Protein AF-A0A2V8U9J0-F1 (afdb_monomer_lite)

Foldseek 3Di:
DVLLVVLVVCVVVVVLVSSLVSLVVVCVVPVLDLPSLQVNLVSCVVVVNNVSNVVSVVSSVVSVVVVVVVVVVPPPPPDDPDD

Radius of gyration: 16.83 Å; chains: 1; bounding box: 58×26×26 Å

Sequence (83 aa):
LARYEWARLERTEGQVEAAVKDFERVVHDDPTWAQPHVELAALYFRLERAQDGERERAIFDRLSAEQQQREQAARPRAEPPSR

pLDDT: mean 93.46, std 10.12, range [60.69, 98.81]

Secondary structure (DSSP, 8-state):
-HHHHHHHHHHHTT-HHHHHHHHHHHHHH-TT-HHHHHHHHHHHHHTT-HHHHHHHHHHHHHHHHHHHHHHHHHS--PPPP--

Structure (mmCIF, N/CA/C/O backbone):
data_AF-A0A2V8U9J0-F1
#
_entry.id   AF-A0A2V8U9J0-F1
#
loop_
_atom_site.group_PDB
_atom_site.id
_atom_site.type_symbol
_atom_site.label_atom_id
_atom_site.label_alt_id
_atom_site.label_comp_id
_atom_site.label_asym_id
_atom_site.label_entity_id
_atom_site.label_seq_id
_atom_site.pdbx_PDB_ins_code
_atom_site.Cartn_x
_atom_site.Cartn_y
_atom_site.Cartn_z
_atom_site.occupancy
_atom_site.B_iso_or_equiv
_atom_site.auth_seq_id
_atom_site.auth_comp_id
_atom_site.auth_asym_id
_atom_site.auth_atom_id
_atom_site.pdbx_PDB_model_num
ATOM 1 N N . LEU A 1 1 ? -1.738 8.583 -9.664 1.00 77.00 1 LEU A N 1
ATOM 2 C CA . LEU A 1 1 ? -1.163 9.474 -8.623 1.00 77.00 1 LEU A CA 1
ATOM 3 C C . LEU A 1 1 ? -2.226 10.106 -7.719 1.00 77.00 1 LEU A C 1
ATOM 5 O O . LEU A 1 1 ? -2.217 9.764 -6.551 1.00 77.00 1 LEU A O 1
ATOM 9 N N . ALA A 1 2 ? -3.175 10.925 -8.203 1.00 92.19 2 ALA A N 1
ATOM 10 C CA . ALA A 1 2 ? -4.167 11.587 -7.326 1.00 92.19 2 ALA A CA 1
ATOM 11 C C . ALA A 1 2 ? -4.936 10.630 -6.384 1.00 92.19 2 ALA A C 1
ATOM 13 O O . ALA A 1 2 ? -5.039 10.894 -5.193 1.00 92.19 2 ALA A O 1
ATOM 14 N N . ARG A 1 3 ? -5.396 9.479 -6.894 1.00 95.62 3 ARG A N 1
ATOM 15 C CA . ARG A 1 3 ? -6.093 8.463 -6.083 1.00 95.62 3 ARG A CA 1
ATOM 16 C C . ARG A 1 3 ? -5.192 7.771 -5.054 1.00 95.62 3 ARG A C 1
ATOM 18 O O . ARG A 1 3 ? -5.633 7.475 -3.957 1.00 95.62 3 ARG A O 1
ATOM 25 N N . TYR A 1 4 ? -3.923 7.551 -5.392 1.00 97.88 4 TYR A N 1
ATOM 26 C CA . TYR A 1 4 ? -2.948 6.976 -4.463 1.00 97.88 4 TYR A CA 1
ATOM 27 C C . TYR A 1 4 ? -2.709 7.902 -3.267 1.00 97.88 4 TYR A C 1
ATOM 29 O O . TYR A 1 4 ? -2.703 7.448 -2.128 1.00 97.88 4 TYR A O 1
ATOM 37 N N . GLU A 1 5 ? -2.564 9.207 -3.511 1.00 97.94 5 GLU A N 1
ATOM 38 C CA . GLU A 1 5 ? -2.397 10.174 -2.422 1.00 97.94 5 GLU A CA 1
ATOM 39 C C . GLU A 1 5 ? -3.650 10.287 -1.552 1.00 97.94 5 GLU A C 1
ATOM 41 O O . GLU A 1 5 ? -3.543 10.407 -0.333 1.00 97.94 5 GLU A O 1
ATOM 46 N N . TRP A 1 6 ? -4.833 10.179 -2.160 1.00 98.06 6 TRP A N 1
ATOM 47 C CA . TRP A 1 6 ? -6.092 10.129 -1.425 1.00 98.06 6 TRP A CA 1
ATOM 48 C C . TRP A 1 6 ? -6.189 8.883 -0.530 1.00 98.06 6 TRP A C 1
ATOM 50 O O . TRP A 1 6 ? -6.382 9.017 0.675 1.00 98.06 6 TRP A O 1
ATOM 60 N N . ALA A 1 7 ? -5.910 7.693 -1.070 1.00 98.00 7 ALA A N 1
ATOM 61 C CA . ALA A 1 7 ? -5.889 6.445 -0.302 1.00 98.00 7 ALA A CA 1
ATOM 62 C C . ALA A 1 7 ? -4.894 6.493 0.875 1.00 98.00 7 ALA A C 1
ATOM 64 O O . ALA A 1 7 ? -5.143 5.970 1.965 1.00 98.00 7 ALA A O 1
ATOM 65 N N . ARG A 1 8 ? -3.747 7.162 0.686 1.00 98.25 8 ARG A N 1
ATOM 66 C CA . ARG A 1 8 ? -2.778 7.398 1.766 1.00 98.25 8 ARG A CA 1
ATOM 67 C C . ARG A 1 8 ? -3.347 8.282 2.868 1.00 98.25 8 ARG A C 1
ATOM 69 O O . ARG A 1 8 ? -3.101 7.977 4.035 1.00 98.25 8 ARG A O 1
ATOM 76 N N . LEU A 1 9 ? -4.069 9.344 2.513 1.00 98.38 9 LEU A N 1
ATOM 77 C CA . LEU A 1 9 ? -4.725 10.225 3.478 1.00 98.38 9 LEU A CA 1
ATOM 78 C C . LEU A 1 9 ? -5.780 9.453 4.277 1.00 98.38 9 LEU A C 1
ATOM 80 O O . LEU A 1 9 ? -5.701 9.419 5.504 1.00 98.38 9 LEU A O 1
ATOM 84 N N . GLU A 1 10 ? -6.672 8.735 3.594 1.00 98.38 10 GLU A N 1
ATOM 85 C CA . GLU A 1 10 ? -7.686 7.875 4.218 1.00 98.38 10 GL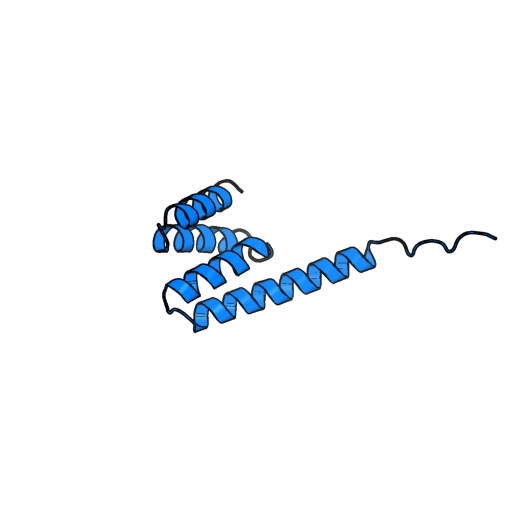U A CA 1
ATOM 86 C C . GLU A 1 10 ? -7.055 6.884 5.206 1.00 98.38 10 GLU A C 1
ATOM 88 O O . GLU A 1 10 ? -7.495 6.765 6.352 1.00 98.38 10 GLU A O 1
ATOM 93 N N . ARG A 1 11 ? -5.945 6.236 4.818 1.00 97.94 11 ARG A N 1
ATOM 94 C CA . ARG A 1 11 ? -5.188 5.341 5.707 1.00 97.94 11 ARG A CA 1
ATOM 95 C C . ARG A 1 11 ? -4.691 6.060 6.960 1.00 97.94 11 ARG A C 1
ATOM 97 O O . ARG A 1 11 ? -4.761 5.486 8.049 1.00 97.94 11 ARG A O 1
ATOM 104 N N . THR A 1 12 ? -4.137 7.266 6.819 1.00 97.88 12 THR A N 1
ATOM 105 C CA . THR A 1 12 ? -3.621 8.041 7.962 1.00 97.88 12 THR A CA 1
ATOM 106 C C . THR A 1 12 ? -4.727 8.537 8.887 1.00 97.88 12 THR A C 1
ATOM 108 O O . THR A 1 12 ? -4.506 8.625 10.090 1.00 97.88 12 THR A O 1
ATOM 111 N N . GLU A 1 13 ? -5.921 8.776 8.350 1.00 98.00 13 GLU A N 1
ATOM 112 C CA . GLU A 1 13 ? -7.116 9.150 9.110 1.00 98.00 13 GLU A CA 1
ATOM 113 C C . GLU A 1 13 ? -7.817 7.944 9.759 1.00 98.00 13 GLU A C 1
ATOM 115 O O . GLU A 1 13 ? -8.779 8.110 10.505 1.00 98.00 13 GLU A O 1
ATOM 120 N N . GLY A 1 14 ? -7.336 6.722 9.508 1.00 97.38 14 GLY A N 1
ATOM 121 C CA . GLY A 1 14 ? -7.933 5.496 10.036 1.00 97.38 14 GLY A CA 1
ATOM 122 C C . GLY A 1 14 ? -9.165 5.022 9.264 1.00 97.38 14 GLY A C 1
ATOM 123 O O . GLY A 1 14 ? -9.830 4.092 9.711 1.00 97.38 14 GLY A O 1
ATOM 124 N N . GLN A 1 15 ? -9.445 5.602 8.095 1.00 98.38 15 GLN A N 1
ATOM 125 C CA . GLN A 1 15 ? -10.498 5.163 7.179 1.00 98.38 15 GLN A CA 1
ATOM 126 C C . GLN A 1 15 ? -10.025 3.931 6.388 1.00 98.38 15 GLN A C 1
ATOM 128 O O . GLN A 1 15 ? -9.808 3.981 5.177 1.00 98.38 15 GLN A O 1
ATOM 133 N N . VAL A 1 16 ? -9.792 2.822 7.097 1.00 97.50 16 VAL A N 1
ATOM 134 C CA . VAL A 1 16 ? -9.106 1.629 6.574 1.00 97.50 16 VAL A CA 1
ATOM 135 C C . VAL A 1 16 ? -9.822 1.055 5.348 1.00 97.50 16 VAL A C 1
ATOM 137 O O . VAL A 1 16 ? -9.176 0.763 4.346 1.00 97.50 16 VAL A O 1
ATOM 140 N N . GLU A 1 17 ? -11.146 0.933 5.381 1.00 97.94 17 GLU A N 1
ATOM 141 C CA . GLU A 1 17 ? -11.938 0.363 4.289 1.00 97.94 17 GLU A CA 1
ATOM 142 C C . GLU A 1 17 ? -11.989 1.268 3.054 1.00 97.94 17 GLU A C 1
ATOM 144 O O . GLU A 1 17 ? -12.035 0.764 1.931 1.00 97.94 17 GLU A O 1
ATOM 149 N N . ALA A 1 18 ? -11.994 2.591 3.246 1.00 98.31 18 ALA A N 1
ATOM 150 C CA . ALA A 1 18 ? -11.944 3.552 2.145 1.00 98.31 18 ALA A CA 1
ATOM 151 C C . ALA A 1 18 ? -10.580 3.480 1.446 1.00 98.31 18 ALA A C 1
ATOM 153 O O . ALA A 1 18 ? -10.522 3.226 0.241 1.00 98.31 18 ALA A O 1
ATOM 154 N N . ALA A 1 19 ? -9.505 3.503 2.243 1.00 98.62 19 ALA A N 1
ATOM 155 C CA . ALA A 1 19 ? -8.141 3.372 1.751 1.00 98.62 19 ALA A CA 1
ATOM 156 C C . ALA A 1 19 ? -7.944 2.083 0.943 1.00 98.62 19 ALA A C 1
ATOM 158 O O . ALA A 1 19 ? -7.344 2.117 -0.129 1.00 98.62 19 ALA A O 1
ATOM 159 N N . VAL A 1 20 ? -8.473 0.947 1.420 1.00 98.56 20 VAL A N 1
ATOM 160 C CA . VAL A 1 20 ? -8.421 -0.325 0.680 1.00 98.56 20 VAL A CA 1
ATOM 161 C C . VAL A 1 20 ? -9.066 -0.185 -0.693 1.00 98.56 20 VAL A C 1
ATOM 163 O O . VAL A 1 20 ? -8.423 -0.521 -1.681 1.00 98.56 20 VAL A O 1
ATOM 166 N N . LYS A 1 21 ? -10.288 0.351 -0.783 1.00 98.44 21 LYS A N 1
ATOM 167 C CA . LYS A 1 21 ? -10.992 0.498 -2.070 1.00 98.44 21 LYS A CA 1
ATOM 168 C C . LYS A 1 21 ? -10.218 1.369 -3.054 1.00 98.44 21 LYS A C 1
ATOM 170 O O . LYS A 1 21 ? -10.151 1.053 -4.244 1.00 98.44 21 LYS A O 1
ATOM 175 N N . ASP A 1 22 ? -9.633 2.465 -2.581 1.00 98.56 22 ASP A N 1
ATOM 176 C CA . ASP A 1 22 ? -8.888 3.348 -3.468 1.00 98.56 22 ASP A CA 1
ATOM 177 C C . ASP A 1 22 ? -7.518 2.789 -3.850 1.00 98.56 22 ASP A C 1
ATOM 179 O O . ASP A 1 22 ? -7.136 2.909 -5.017 1.00 98.5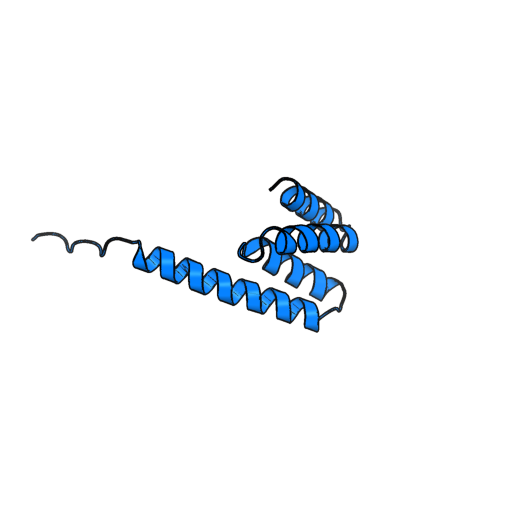6 22 ASP A O 1
ATOM 183 N N . PHE A 1 23 ? -6.816 2.091 -2.953 1.00 98.62 23 PHE A N 1
ATOM 184 C CA . PHE A 1 23 ? -5.608 1.358 -3.332 1.00 98.62 23 PHE A CA 1
ATOM 185 C C . PHE A 1 23 ? -5.902 0.190 -4.284 1.00 98.62 23 PHE A C 1
ATOM 187 O O . PHE A 1 23 ? -5.152 0.020 -5.242 1.00 98.62 23 PHE A O 1
ATOM 194 N N . GLU A 1 24 ? -6.995 -0.560 -4.093 1.00 98.44 24 GLU A N 1
ATOM 195 C CA . GLU A 1 24 ? -7.465 -1.603 -5.023 1.00 98.44 24 GLU A CA 1
ATOM 196 C C . GLU A 1 24 ? -7.652 -1.024 -6.429 1.00 98.44 24 GLU A C 1
ATOM 198 O O . GLU A 1 24 ? -7.251 -1.619 -7.432 1.00 98.44 24 GLU A O 1
ATOM 203 N N . ARG A 1 25 ? -8.216 0.185 -6.521 1.00 98.38 25 ARG A N 1
ATOM 204 C CA . ARG A 1 25 ? -8.364 0.854 -7.809 1.00 98.38 25 ARG A CA 1
ATOM 205 C C . ARG A 1 25 ? -7.022 1.291 -8.395 1.00 98.38 25 ARG A C 1
ATOM 207 O O . ARG A 1 25 ? -6.841 1.183 -9.604 1.00 98.38 25 ARG A O 1
ATOM 214 N N . VAL A 1 26 ? -6.078 1.741 -7.566 1.00 98.31 26 VAL A N 1
ATOM 215 C CA . VAL A 1 26 ? -4.724 2.085 -8.024 1.00 98.31 26 VAL A CA 1
ATOM 216 C C . VAL A 1 26 ? -3.994 0.857 -8.578 1.00 98.31 26 VAL A C 1
ATOM 218 O O . VAL A 1 26 ? -3.447 0.960 -9.671 1.00 98.31 26 VAL A O 1
ATOM 221 N N . VAL A 1 27 ? -4.013 -0.293 -7.891 1.00 98.06 27 VAL A N 1
ATOM 222 C CA . VAL A 1 27 ? -3.370 -1.527 -8.400 1.00 98.06 27 VAL A CA 1
ATOM 223 C C . VAL A 1 27 ? -4.087 -2.102 -9.616 1.00 98.06 27 VAL A C 1
ATOM 225 O O . VAL A 1 27 ? -3.465 -2.741 -10.456 1.00 98.06 27 VAL A O 1
ATOM 228 N N . HIS A 1 28 ? -5.393 -1.874 -9.744 1.00 98.00 28 HIS A N 1
ATOM 229 C CA . HIS A 1 28 ? -6.121 -2.239 -10.953 1.00 98.00 28 HIS A CA 1
ATOM 230 C C . HIS A 1 28 ? -5.686 -1.394 -12.158 1.00 98.00 28 HIS A C 1
ATOM 232 O O . HIS A 1 28 ? -5.523 -1.930 -13.252 1.00 98.00 28 HIS A O 1
ATOM 238 N N . ASP A 1 29 ? -5.512 -0.085 -11.961 1.00 97.81 29 ASP A N 1
ATOM 239 C CA . ASP A 1 29 ? -5.105 0.838 -13.022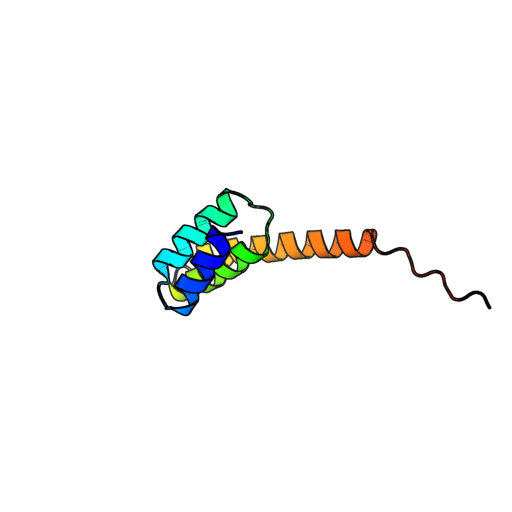 1.00 97.81 29 ASP A CA 1
ATOM 240 C C . ASP A 1 29 ? -3.608 0.685 -13.378 1.00 97.81 29 ASP A C 1
ATOM 242 O O . ASP A 1 29 ? -3.242 0.826 -14.545 1.00 97.81 29 ASP A O 1
ATOM 246 N N . ASP A 1 30 ? -2.748 0.366 -12.403 1.00 97.50 30 ASP A N 1
ATOM 247 C CA . ASP A 1 30 ? -1.326 0.057 -12.606 1.00 97.50 30 ASP A CA 1
ATOM 248 C C . ASP A 1 30 ? -0.871 -1.129 -11.729 1.00 97.50 30 ASP A C 1
ATOM 250 O O . ASP A 1 30 ? -0.370 -0.934 -10.616 1.00 97.50 30 ASP A O 1
ATOM 254 N N . PRO A 1 31 ? -0.983 -2.371 -12.236 1.00 97.69 31 PRO A N 1
ATOM 255 C CA . PRO A 1 31 ? -0.605 -3.578 -11.496 1.00 97.69 31 PRO A CA 1
ATOM 256 C C . PRO A 1 31 ? 0.912 -3.795 -11.413 1.00 97.69 31 PRO A C 1
ATOM 258 O O . PRO A 1 31 ? 1.370 -4.804 -10.877 1.00 97.69 31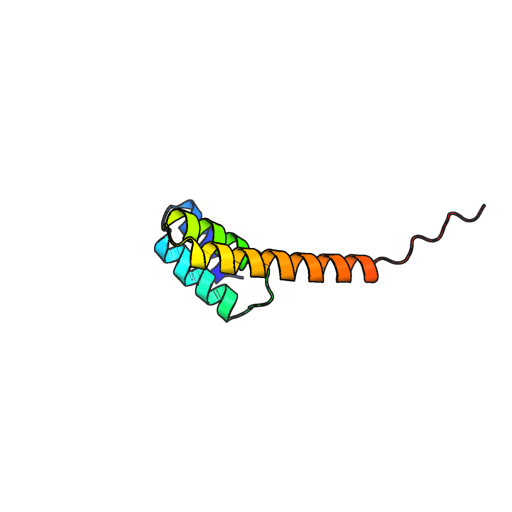 PRO A O 1
ATOM 261 N N . THR A 1 32 ? 1.713 -2.909 -12.010 1.00 96.81 32 THR A N 1
ATOM 262 C CA . THR A 1 32 ? 3.180 -2.984 -11.968 1.00 96.81 32 THR A CA 1
ATOM 263 C C . THR A 1 32 ? 3.787 -1.995 -10.984 1.00 96.81 32 THR A C 1
ATOM 265 O O . THR A 1 32 ? 4.991 -2.039 -10.712 1.00 96.81 32 THR A O 1
ATOM 268 N N . TRP A 1 33 ? 2.961 -1.130 -10.396 1.00 97.12 33 TRP A N 1
ATOM 269 C CA . TRP A 1 33 ? 3.393 -0.189 -9.384 1.00 97.12 33 TRP A CA 1
ATOM 270 C C . TRP A 1 33 ? 3.477 -0.871 -8.020 1.00 97.12 33 TRP A C 1
ATOM 272 O O . TRP A 1 33 ? 2.478 -1.090 -7.344 1.00 97.12 33 TRP A O 1
ATOM 282 N N . ALA A 1 34 ? 4.700 -1.169 -7.580 1.00 97.88 34 ALA A N 1
ATOM 283 C CA . ALA A 1 34 ? 4.939 -1.912 -6.342 1.00 97.88 34 ALA A CA 1
ATOM 284 C C . ALA A 1 34 ? 4.323 -1.252 -5.090 1.00 97.88 34 ALA A C 1
ATOM 286 O O . ALA A 1 34 ? 3.763 -1.934 -4.236 1.00 97.88 34 ALA A O 1
ATOM 287 N N . GLN A 1 35 ? 4.414 0.074 -4.963 1.00 97.81 35 GLN A N 1
ATOM 288 C CA . GLN A 1 35 ? 4.104 0.770 -3.712 1.00 97.81 35 GLN A CA 1
ATOM 289 C C . GLN A 1 35 ? 2.643 0.587 -3.228 1.00 97.81 35 GLN A C 1
ATOM 291 O O . GLN A 1 35 ? 2.453 0.258 -2.058 1.00 97.81 35 GLN A O 1
ATOM 296 N N . PRO A 1 36 ? 1.604 0.727 -4.071 1.00 98.25 36 PRO A N 1
ATOM 297 C CA . PRO A 1 36 ? 0.226 0.390 -3.701 1.00 98.25 36 PRO A CA 1
ATOM 298 C C . PRO A 1 36 ? 0.021 -1.037 -3.161 1.00 98.25 36 PRO A C 1
ATOM 300 O O . PRO A 1 36 ? -0.779 -1.224 -2.247 1.00 98.25 36 PRO A O 1
ATOM 303 N N . HIS A 1 37 ? 0.761 -2.032 -3.663 1.00 98.69 37 HIS A N 1
ATOM 304 C CA . HIS A 1 37 ? 0.633 -3.419 -3.199 1.00 98.69 37 HIS A CA 1
ATOM 305 C C . HIS A 1 37 ? 1.081 -3.584 -1.737 1.00 98.69 37 HIS A C 1
ATOM 307 O O . HIS A 1 37 ? 0.397 -4.230 -0.945 1.00 98.69 37 HIS A O 1
ATOM 313 N N . VAL A 1 38 ? 2.187 -2.955 -1.316 1.00 98.62 38 VAL A N 1
ATOM 314 C CA . VAL A 1 38 ? 2.613 -3.043 0.098 1.00 98.62 38 VAL A CA 1
ATOM 315 C C . VAL A 1 38 ? 1.684 -2.267 1.040 1.00 98.62 38 VAL A C 1
ATOM 317 O O . VAL A 1 38 ? 1.507 -2.666 2.193 1.00 98.62 38 VAL A O 1
ATOM 320 N N . GLU A 1 39 ? 1.045 -1.202 0.549 1.00 98.56 39 GLU A N 1
ATOM 321 C CA . GLU A 1 39 ? 0.012 -0.477 1.296 1.00 98.56 39 GLU A CA 1
ATOM 322 C C . GLU A 1 39 ? -1.246 -1.337 1.501 1.00 98.56 39 GLU A C 1
ATOM 324 O O . GLU A 1 39 ? -1.725 -1.452 2.634 1.00 98.56 39 GLU A O 1
ATOM 329 N N . LEU A 1 40 ? -1.731 -2.018 0.452 1.00 98.75 40 LEU A N 1
ATOM 330 C CA . LEU A 1 40 ? -2.831 -2.985 0.568 1.00 98.75 40 LEU A CA 1
ATOM 331 C C . LEU A 1 40 ? -2.491 -4.126 1.519 1.00 98.75 40 LEU A C 1
ATOM 333 O O . LEU A 1 40 ? -3.319 -4.473 2.357 1.00 98.75 40 LEU A O 1
ATOM 337 N N . ALA A 1 41 ? -1.274 -4.669 1.445 1.00 98.75 41 ALA A N 1
ATOM 338 C CA . ALA A 1 41 ? -0.851 -5.738 2.341 1.00 98.75 41 ALA A CA 1
ATOM 339 C C . ALA A 1 41 ? -1.002 -5.333 3.817 1.00 98.75 41 ALA A C 1
ATOM 341 O O . ALA A 1 41 ? -1.625 -6.042 4.609 1.00 98.75 41 ALA A O 1
ATOM 342 N N . ALA A 1 42 ? -0.492 -4.152 4.180 1.00 98.50 42 ALA A N 1
ATOM 343 C CA . ALA A 1 42 ? -0.593 -3.628 5.539 1.00 98.50 42 ALA A CA 1
ATOM 344 C C . ALA A 1 42 ? -2.049 -3.389 5.978 1.00 98.50 42 ALA A C 1
ATOM 346 O O . ALA A 1 42 ? -2.404 -3.683 7.121 1.00 98.50 42 ALA A O 1
ATOM 347 N N . LEU A 1 43 ? -2.895 -2.867 5.086 1.00 98.62 43 LEU A N 1
ATOM 348 C CA . LEU A 1 43 ? -4.314 -2.638 5.367 1.00 98.62 43 LEU A CA 1
ATOM 349 C C . LEU A 1 43 ? -5.086 -3.951 5.535 1.00 98.62 43 LEU A C 1
ATOM 351 O O . LEU A 1 43 ? -5.866 -4.079 6.476 1.00 98.62 43 LEU A O 1
ATOM 355 N N . TYR A 1 44 ? -4.833 -4.951 4.693 1.00 98.69 44 TYR A N 1
ATOM 356 C CA . TYR A 1 44 ? -5.474 -6.258 4.807 1.00 98.69 44 TYR A CA 1
ATOM 357 C C . TYR A 1 44 ? -5.104 -6.988 6.092 1.00 98.69 44 TYR A C 1
ATOM 359 O O . TYR A 1 44 ? -5.987 -7.566 6.724 1.00 98.69 44 TYR A O 1
ATOM 367 N N . PHE A 1 45 ? -3.854 -6.896 6.551 1.00 98.38 45 PHE A N 1
ATOM 368 C CA . PHE A 1 45 ? -3.487 -7.445 7.858 1.00 98.38 45 PHE A CA 1
ATOM 369 C C . PHE A 1 45 ? -4.216 -6.752 9.016 1.00 98.38 45 PHE A C 1
ATOM 371 O O . PHE A 1 45 ? -4.603 -7.423 9.969 1.00 98.38 45 PHE A O 1
ATOM 378 N N . ARG A 1 46 ? -4.469 -5.438 8.928 1.00 97.25 46 ARG A N 1
ATOM 379 C CA . ARG A 1 46 ? -5.281 -4.716 9.929 1.00 97.25 46 ARG A CA 1
ATOM 380 C C . ARG A 1 46 ? -6.751 -5.139 9.923 1.00 97.25 46 ARG A C 1
ATOM 382 O O . ARG A 1 46 ? -7.392 -5.051 10.961 1.00 97.25 46 ARG A O 1
ATOM 389 N N . LEU A 1 47 ? -7.264 -5.592 8.780 1.00 97.69 47 LEU A N 1
ATOM 390 C CA . LEU A 1 47 ? -8.634 -6.086 8.607 1.00 97.69 47 LEU A CA 1
ATOM 391 C C . LEU A 1 47 ? -8.778 -7.598 8.858 1.00 97.69 47 LEU A C 1
ATOM 393 O O . LEU A 1 47 ? -9.792 -8.175 8.479 1.00 97.69 47 LEU A O 1
ATOM 397 N N . GLU A 1 48 ? -7.760 -8.259 9.420 1.00 98.12 48 GLU A N 1
ATOM 398 C CA . GLU A 1 48 ? -7.723 -9.721 9.617 1.00 98.12 48 GLU A CA 1
ATOM 399 C C . GLU A 1 48 ? -7.868 -10.537 8.311 1.00 98.12 48 GLU A C 1
ATOM 401 O O . GLU A 1 48 ? -8.139 -11.738 8.318 1.00 98.12 48 GLU A O 1
ATOM 406 N N . ARG A 1 49 ? -7.607 -9.912 7.156 1.00 98.19 49 ARG A N 1
ATOM 407 C CA . ARG A 1 49 ? -7.637 -10.528 5.820 1.00 98.19 49 ARG A CA 1
ATOM 408 C C . ARG A 1 49 ? -6.249 -11.037 5.426 1.00 98.19 49 ARG A C 1
ATOM 410 O O . ARG A 1 49 ? -5.652 -10.579 4.454 1.00 98.19 49 ARG A O 1
ATOM 417 N N . ALA A 1 50 ? -5.715 -11.989 6.191 1.00 97.50 50 ALA A N 1
ATOM 418 C CA . ALA A 1 50 ? -4.327 -12.446 6.047 1.00 97.50 50 ALA A CA 1
ATOM 419 C C . ALA A 1 50 ? -3.980 -12.960 4.635 1.00 97.50 50 ALA A C 1
ATOM 421 O O . ALA A 1 50 ? -2.942 -12.592 4.095 1.00 97.50 50 ALA A O 1
ATOM 422 N N . GLN A 1 51 ? -4.867 -13.742 4.010 1.00 98.31 51 GLN A N 1
ATOM 423 C CA . GLN A 1 51 ? -4.636 -14.292 2.665 1.00 98.31 51 GLN A CA 1
ATOM 424 C C . GLN A 1 51 ? -4.494 -13.200 1.595 1.00 98.31 51 GLN A C 1
ATOM 426 O O . GLN A 1 51 ? -3.661 -13.313 0.695 1.00 98.31 51 GLN A O 1
ATOM 431 N N . ASP A 1 52 ? -5.289 -12.134 1.697 1.00 98.50 52 ASP A N 1
ATOM 432 C CA . ASP A 1 52 ? -5.195 -10.996 0.783 1.00 98.50 52 ASP A CA 1
ATOM 433 C C . ASP A 1 52 ? -3.915 -10.201 1.055 1.00 98.50 52 ASP A C 1
ATOM 435 O O . ASP A 1 52 ? -3.202 -9.830 0.125 1.00 98.50 52 ASP A O 1
ATOM 439 N N . GLY A 1 53 ? -3.563 -10.016 2.331 1.00 98.62 53 GLY A N 1
ATOM 440 C CA . GLY A 1 53 ? -2.325 -9.346 2.722 1.00 98.62 53 GLY A CA 1
ATOM 441 C C . GLY A 1 53 ? -1.068 -10.050 2.204 1.00 98.62 53 GLY A C 1
ATOM 442 O O . GLY A 1 53 ? -0.171 -9.408 1.656 1.00 98.62 53 GLY A O 1
ATOM 443 N N . GLU A 1 54 ? -1.019 -11.377 2.320 1.00 98.81 54 GLU A N 1
ATOM 444 C CA . GLU A 1 54 ? 0.076 -12.206 1.808 1.00 98.81 54 GLU A CA 1
ATOM 445 C C . GLU A 1 54 ? 0.183 -12.146 0.282 1.00 98.81 54 GLU A C 1
ATOM 447 O O . GLU A 1 54 ? 1.288 -12.033 -0.255 1.00 98.81 54 GLU A O 1
ATOM 452 N N . ARG A 1 55 ? -0.956 -12.169 -0.422 1.00 98.69 55 ARG A N 1
ATOM 453 C CA . ARG A 1 55 ? -0.997 -12.039 -1.884 1.00 98.69 55 ARG A CA 1
ATOM 454 C C . ARG A 1 55 ? -0.367 -10.726 -2.338 1.00 98.69 55 ARG A C 1
ATOM 456 O O . ARG A 1 55 ? 0.524 -10.738 -3.184 1.00 98.69 55 ARG A O 1
ATOM 463 N N . GLU A 1 56 ? -0.814 -9.610 -1.775 1.00 98.75 56 GLU A N 1
ATOM 464 C CA . GLU A 1 56 ? -0.320 -8.284 -2.153 1.00 98.75 56 GLU A CA 1
ATOM 465 C C . GLU A 1 56 ? 1.154 -8.103 -1.781 1.00 98.75 56 GLU A C 1
ATOM 467 O O . GLU A 1 56 ? 1.943 -7.555 -2.556 1.00 98.75 56 GLU A O 1
ATOM 472 N N . ARG A 1 57 ? 1.574 -8.656 -0.636 1.00 98.81 57 ARG A N 1
ATOM 473 C CA . ARG A 1 57 ? 2.982 -8.644 -0.242 1.00 98.81 57 ARG A CA 1
ATOM 474 C C . ARG A 1 57 ? 3.865 -9.400 -1.236 1.00 98.81 57 ARG A C 1
ATOM 476 O O . ARG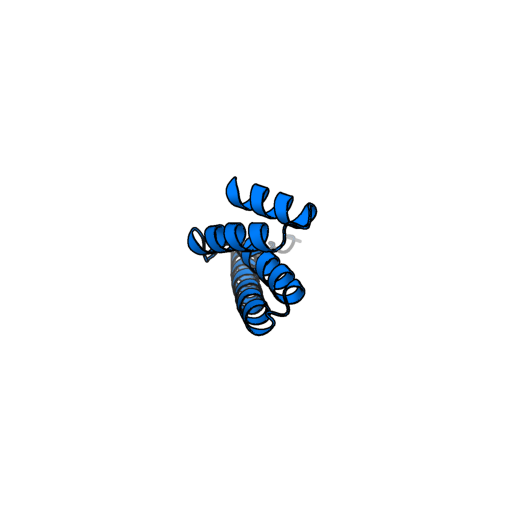 A 1 57 ? 4.907 -8.879 -1.627 1.00 98.81 57 ARG A O 1
ATOM 483 N N . ALA A 1 58 ? 3.437 -10.579 -1.682 1.00 98.75 58 ALA A N 1
ATOM 484 C CA . ALA A 1 58 ? 4.181 -11.363 -2.664 1.00 98.75 58 ALA A CA 1
ATOM 485 C C . ALA A 1 58 ? 4.325 -10.624 -4.008 1.00 98.75 58 ALA A C 1
ATOM 487 O O . ALA A 1 58 ? 5.370 -10.707 -4.657 1.00 98.75 58 ALA A O 1
ATOM 488 N N . ILE A 1 59 ? 3.299 -9.868 -4.417 1.00 98.62 59 ILE A N 1
ATOM 489 C CA . ILE A 1 59 ? 3.357 -9.036 -5.626 1.00 98.62 59 ILE A CA 1
ATOM 490 C C . ILE A 1 59 ? 4.378 -7.906 -5.455 1.00 98.62 59 ILE A C 1
ATOM 492 O O . ILE A 1 59 ? 5.221 -7.725 -6.335 1.00 98.62 59 ILE A O 1
ATOM 496 N N . PHE A 1 60 ? 4.350 -7.189 -4.326 1.00 98.62 60 PHE A N 1
ATOM 497 C CA . PHE A 1 60 ? 5.351 -6.166 -4.011 1.00 98.62 60 PHE A CA 1
ATOM 498 C C . PHE A 1 60 ? 6.773 -6.732 -4.077 1.00 98.62 60 PHE A C 1
ATOM 500 O O . PHE A 1 60 ? 7.606 -6.190 -4.801 1.00 98.62 60 PHE A O 1
ATOM 507 N N . ASP A 1 61 ? 7.032 -7.850 -3.390 1.00 98.50 61 ASP A N 1
ATOM 508 C CA . ASP A 1 61 ? 8.364 -8.457 -3.334 1.00 98.50 61 ASP A CA 1
ATOM 509 C C . ASP A 1 61 ? 8.867 -8.824 -4.748 1.00 98.50 61 ASP A C 1
ATOM 511 O O . ASP A 1 61 ? 10.025 -8.560 -5.089 1.00 98.50 61 ASP A O 1
ATOM 515 N N . ARG A 1 62 ? 7.984 -9.350 -5.614 1.00 98.25 62 ARG A N 1
ATOM 516 C CA . ARG A 1 62 ? 8.301 -9.638 -7.023 1.00 98.25 62 ARG A CA 1
ATOM 517 C C . ARG A 1 62 ? 8.650 -8.371 -7.807 1.00 98.25 62 ARG A C 1
ATOM 519 O O . ARG A 1 62 ? 9.689 -8.328 -8.464 1.00 98.25 62 ARG A O 1
ATOM 526 N N . LEU A 1 63 ? 7.799 -7.345 -7.747 1.00 98.12 63 LEU A N 1
ATOM 527 C CA . LEU A 1 63 ? 7.980 -6.100 -8.503 1.00 98.12 63 LEU A CA 1
ATOM 528 C C . LEU A 1 63 ? 9.232 -5.339 -8.052 1.00 98.12 63 LEU A C 1
ATOM 530 O O . LEU A 1 63 ? 9.981 -4.826 -8.884 1.00 98.12 63 LEU A O 1
ATOM 534 N N . SER A 1 64 ? 9.500 -5.302 -6.746 1.00 96.44 64 SER A N 1
ATOM 535 C CA . SER A 1 64 ? 10.709 -4.691 -6.193 1.00 96.44 64 SER A CA 1
ATOM 536 C C . SER A 1 64 ? 11.974 -5.429 -6.625 1.00 96.44 64 SER A C 1
ATOM 538 O O . SER A 1 64 ? 12.954 -4.777 -6.989 1.00 96.44 64 SER A O 1
ATOM 540 N N . ALA A 1 65 ? 11.957 -6.765 -6.653 1.00 96.31 65 ALA A N 1
ATOM 541 C CA . ALA A 1 65 ? 13.086 -7.551 -7.145 1.00 96.31 65 ALA A CA 1
ATOM 542 C C . ALA A 1 65 ? 13.354 -7.297 -8.639 1.00 96.31 65 ALA A C 1
ATOM 544 O O . ALA A 1 65 ? 14.501 -7.068 -9.029 1.00 96.31 65 ALA A O 1
ATOM 545 N N . GLU A 1 66 ? 12.308 -7.278 -9.472 1.00 94.88 66 GLU A N 1
ATOM 546 C CA . GLU A 1 66 ? 12.421 -6.974 -10.904 1.00 94.88 66 GLU A CA 1
ATOM 547 C C . GLU A 1 66 ? 12.976 -5.560 -11.144 1.00 94.88 66 GLU A C 1
ATOM 549 O O . GLU A 1 66 ? 13.878 -5.374 -11.965 1.00 94.88 66 GLU A O 1
ATOM 554 N N . GLN A 1 67 ? 12.486 -4.564 -10.401 1.00 92.44 67 GLN A N 1
ATOM 555 C CA . GLN A 1 67 ? 12.959 -3.183 -10.495 1.00 92.44 67 GLN A CA 1
ATOM 556 C C . GLN A 1 67 ? 14.428 -3.058 -10.075 1.00 92.44 67 GLN A C 1
ATOM 558 O O . GLN A 1 67 ? 15.232 -2.466 -10.796 1.00 92.44 67 GLN A O 1
ATOM 563 N N . GLN A 1 68 ? 14.809 -3.674 -8.956 1.00 92.00 68 GLN A N 1
ATOM 564 C CA . GLN A 1 68 ? 16.185 -3.662 -8.469 1.00 92.00 68 GLN A CA 1
ATOM 565 C C . GLN A 1 68 ? 17.150 -4.315 -9.474 1.00 92.00 68 GLN A C 1
ATOM 567 O O . GLN A 1 68 ? 18.255 -3.812 -9.685 1.00 92.00 68 GLN A O 1
ATOM 572 N N . GLN A 1 69 ? 16.752 -5.419 -10.110 1.00 92.31 69 GLN A N 1
ATOM 573 C CA . GLN A 1 69 ? 17.556 -6.067 -11.149 1.00 92.31 69 GLN A CA 1
ATOM 574 C C . GLN A 1 69 ? 17.729 -5.169 -12.377 1.00 92.31 69 GLN A C 1
ATOM 576 O O . GLN A 1 69 ? 18.843 -5.039 -12.886 1.00 92.31 69 GLN A O 1
ATOM 581 N N . ARG A 1 70 ? 16.655 -4.509 -12.831 1.00 89.94 70 ARG A N 1
ATOM 582 C CA . ARG A 1 70 ? 16.713 -3.557 -13.953 1.00 89.94 70 ARG A CA 1
ATOM 583 C C . ARG A 1 70 ? 17.636 -2.385 -13.648 1.00 89.94 70 ARG A C 1
ATOM 585 O O . ARG A 1 70 ? 18.464 -2.033 -14.480 1.00 89.94 70 ARG A O 1
ATOM 592 N N . GLU A 1 71 ? 17.539 -1.817 -12.450 1.00 87.75 71 GLU A N 1
ATOM 593 C CA . GLU A 1 71 ? 18.418 -0.731 -12.015 1.00 87.75 71 GLU A CA 1
ATOM 594 C C . GLU A 1 71 ? 19.883 -1.166 -11.957 1.00 87.75 71 GLU A C 1
ATOM 596 O O . GLU A 1 71 ? 20.759 -0.416 -12.376 1.00 87.75 71 GLU A O 1
ATOM 601 N N . GLN A 1 72 ? 20.171 -2.378 -11.479 1.00 85.12 72 GLN A N 1
ATOM 602 C CA . GLN A 1 72 ? 21.534 -2.914 -11.466 1.00 85.12 72 GLN A CA 1
ATOM 603 C C . GLN A 1 72 ? 22.080 -3.168 -12.872 1.00 85.12 72 GLN A C 1
ATOM 605 O O . GLN A 1 72 ? 23.239 -2.853 -13.126 1.00 85.12 72 GLN A O 1
ATOM 610 N N . ALA A 1 73 ? 21.260 -3.689 -13.785 1.00 85.69 73 ALA A N 1
ATOM 611 C CA . ALA A 1 73 ? 21.646 -3.897 -15.179 1.00 85.69 73 ALA A CA 1
ATOM 612 C C . ALA A 1 73 ? 21.848 -2.572 -15.940 1.00 85.69 73 ALA A C 1
ATOM 614 O O . ALA A 1 73 ? 22.672 -2.505 -16.848 1.00 85.69 73 ALA A O 1
ATOM 615 N N . ALA A 1 74 ? 21.112 -1.521 -15.562 1.00 83.06 74 ALA A N 1
ATOM 616 C CA . ALA A 1 74 ? 21.219 -0.186 -16.147 1.00 83.06 74 ALA A CA 1
ATOM 617 C C . ALA A 1 74 ? 22.366 0.653 -15.558 1.00 83.06 74 ALA A C 1
ATOM 619 O O . ALA A 1 74 ? 22.765 1.649 -16.164 1.00 83.06 74 ALA A O 1
ATOM 620 N N . ARG A 1 75 ? 22.914 0.277 -14.393 1.00 77.81 75 ARG A N 1
ATOM 621 C CA . ARG A 1 75 ? 24.115 0.922 -13.851 1.00 77.81 75 ARG A CA 1
ATOM 622 C C . ARG A 1 75 ? 25.298 0.569 -14.755 1.00 77.81 75 ARG A C 1
ATOM 624 O O . ARG A 1 75 ? 25.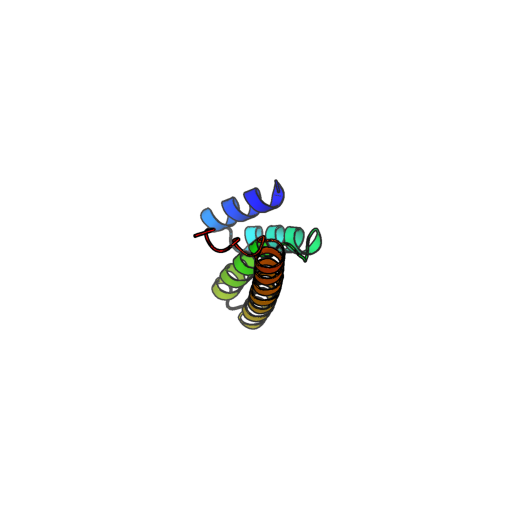625 -0.614 -14.868 1.00 77.81 75 ARG A O 1
ATOM 631 N N . PRO A 1 76 ? 25.974 1.554 -15.376 1.00 71.50 76 PRO A N 1
ATOM 632 C CA . PRO A 1 76 ? 27.203 1.266 -16.093 1.00 71.50 76 PRO A CA 1
ATOM 633 C C . PRO A 1 76 ? 28.170 0.621 -15.103 1.00 71.50 76 PRO A C 1
ATOM 635 O O . PRO A 1 76 ? 28.351 1.119 -13.988 1.00 71.50 76 PRO A O 1
ATOM 638 N N . ARG A 1 77 ? 28.746 -0.524 -15.487 1.00 65.38 77 ARG A N 1
ATOM 639 C CA . ARG A 1 77 ? 29.810 -1.176 -14.722 1.00 65.38 77 ARG A CA 1
ATOM 640 C C . ARG A 1 77 ? 30.862 -0.105 -14.467 1.00 65.38 77 ARG A C 1
ATOM 642 O O . ARG A 1 77 ? 31.453 0.366 -15.431 1.00 65.38 77 ARG A O 1
ATOM 649 N N . ALA A 1 78 ? 31.012 0.321 -13.213 1.00 61.84 78 ALA A N 1
ATOM 650 C CA . ALA A 1 78 ? 31.957 1.368 -12.853 1.00 61.84 78 ALA A CA 1
ATOM 651 C C . ALA A 1 78 ? 33.307 1.018 -13.487 1.00 61.84 78 ALA A C 1
ATOM 653 O O . ALA A 1 78 ? 33.851 -0.058 -13.215 1.00 61.84 78 ALA A O 1
ATOM 654 N N . GLU A 1 79 ? 33.777 1.869 -14.403 1.00 60.69 79 GLU A N 1
ATOM 655 C CA . GLU A 1 79 ? 35.096 1.705 -14.997 1.00 60.69 79 GLU A CA 1
ATOM 656 C C . GLU A 1 79 ? 36.100 1.666 -13.838 1.00 60.69 79 GLU A C 1
ATOM 658 O O . GLU A 1 79 ? 36.071 2.555 -12.977 1.00 60.69 79 GLU A O 1
ATOM 663 N N . PRO A 1 80 ? 36.933 0.615 -13.727 1.00 62.75 80 PRO A N 1
ATOM 664 C CA . PRO A 1 80 ? 37.961 0.599 -12.703 1.00 62.75 80 PRO A CA 1
ATOM 665 C C . PRO A 1 80 ? 38.874 1.808 -12.943 1.00 62.75 80 PRO A C 1
ATOM 667 O O . PRO A 1 80 ? 39.165 2.110 -14.102 1.00 62.75 80 PRO A O 1
ATOM 670 N N . PRO A 1 81 ? 39.315 2.515 -11.886 1.00 62.12 81 PRO A N 1
ATOM 671 C CA . PRO A 1 81 ? 40.137 3.702 -12.055 1.00 62.12 81 PRO A CA 1
ATOM 672 C C . PRO A 1 81 ? 41.386 3.338 -12.857 1.00 62.12 81 PRO A C 1
ATOM 674 O O . PRO A 1 81 ? 42.145 2.448 -12.460 1.00 62.12 81 PRO A O 1
ATOM 677 N N . SER A 1 82 ? 41.565 4.013 -13.993 1.00 70.88 82 SER A N 1
ATOM 678 C CA . SER A 1 82 ? 42.775 3.938 -14.804 1.00 70.88 82 SER A CA 1
ATOM 679 C C . SER A 1 82 ? 43.962 4.312 -13.918 1.00 70.88 82 SER A C 1
ATOM 681 O O . SER A 1 82 ? 44.039 5.442 -13.433 1.00 70.88 82 SER A O 1
ATOM 683 N N . ARG A 1 83 ? 44.825 3.332 -13.637 1.00 70.50 83 ARG A N 1
ATOM 684 C CA . ARG A 1 83 ? 46.119 3.554 -12.985 1.00 70.50 83 ARG A CA 1
ATOM 685 C C . ARG A 1 83 ? 47.112 4.166 -13.956 1.00 70.50 83 ARG A C 1
ATOM 687 O O . ARG A 1 83 ? 47.066 3.777 -15.144 1.00 70.50 83 ARG A O 1
#